Protein AF-A0ABD5UE62-F1 (afdb_monomer_lite)

Radius of gyration: 29.51 Å; chains: 1; bounding box: 62×18×77 Å

Structure (mmCIF, N/CA/C/O backbone):
data_AF-A0ABD5UE62-F1
#
_entry.id   AF-A0ABD5UE62-F1
#
loop_
_atom_site.group_PDB
_atom_site.id
_atom_site.type_symbol
_atom_site.label_atom_id
_atom_site.label_alt_id
_atom_site.label_comp_id
_atom_site.label_asym_id
_atom_site.label_entity_id
_atom_site.label_seq_id
_atom_site.pdbx_PDB_ins_code
_atom_site.Cartn_x
_atom_site.Cartn_y
_atom_site.Cartn_z
_atom_site.occupancy
_atom_site.B_iso_or_equiv
_atom_site.auth_seq_id
_atom_site.auth_comp_id
_atom_site.auth_asym_id
_atom_site.auth_atom_id
_atom_site.pdbx_PDB_model_num
ATOM 1 N N . MET A 1 1 ? 44.144 -10.626 -22.898 1.00 41.78 1 MET A N 1
ATOM 2 C CA . MET A 1 1 ? 42.804 -10.031 -22.716 1.00 41.78 1 MET A CA 1
ATOM 3 C C . MET A 1 1 ? 42.551 -9.119 -23.899 1.00 41.78 1 MET A C 1
ATOM 5 O O . MET A 1 1 ? 43.160 -8.061 -23.967 1.00 41.78 1 MET A O 1
ATOM 9 N N . ALA A 1 2 ? 41.765 -9.564 -24.879 1.00 46.41 2 ALA A N 1
ATOM 10 C CA . ALA A 1 2 ? 41.353 -8.685 -25.964 1.00 46.41 2 ALA A CA 1
ATOM 11 C C . ALA A 1 2 ? 40.351 -7.695 -25.368 1.00 46.41 2 ALA A C 1
ATOM 13 O O . ALA A 1 2 ? 39.236 -8.083 -25.030 1.00 46.41 2 ALA A O 1
ATOM 14 N N . ILE A 1 3 ? 40.774 -6.450 -25.155 1.00 55.75 3 ILE A N 1
ATOM 15 C CA . ILE A 1 3 ? 39.854 -5.364 -24.822 1.00 55.75 3 ILE A CA 1
ATOM 16 C C . ILE A 1 3 ? 39.067 -5.115 -26.109 1.00 55.75 3 ILE A C 1
ATOM 18 O O . ILE A 1 3 ? 39.516 -4.403 -27.006 1.00 55.75 3 ILE A O 1
ATOM 22 N N . GLY A 1 4 ? 37.956 -5.840 -26.250 1.00 60.66 4 GLY A N 1
ATOM 23 C CA . GLY A 1 4 ? 36.985 -5.626 -27.308 1.00 60.66 4 GLY A CA 1
ATOM 24 C C . GLY A 1 4 ? 36.497 -4.186 -27.236 1.00 60.66 4 GLY A C 1
ATOM 25 O O . GLY A 1 4 ? 36.304 -3.633 -26.155 1.00 60.66 4 GLY A O 1
ATOM 26 N N . ARG A 1 5 ? 36.377 -3.553 -28.398 1.00 73.44 5 ARG A N 1
ATOM 27 C CA . ARG A 1 5 ? 35.903 -2.179 -28.536 1.00 73.44 5 ARG A CA 1
ATOM 28 C C . ARG A 1 5 ? 34.436 -2.123 -28.104 1.00 73.44 5 ARG A C 1
ATOM 30 O O . ARG A 1 5 ? 33.585 -2.456 -28.920 1.00 73.44 5 ARG A O 1
ATOM 37 N N . TYR A 1 6 ? 34.180 -1.721 -26.859 1.00 69.19 6 TYR A N 1
ATOM 38 C CA . TYR A 1 6 ? 32.829 -1.471 -26.355 1.00 69.19 6 TYR A CA 1
ATOM 39 C C . TYR A 1 6 ? 32.143 -0.446 -27.260 1.00 69.19 6 TYR A C 1
ATOM 41 O O . TYR A 1 6 ? 32.730 0.594 -27.584 1.00 69.19 6 TYR A O 1
ATOM 49 N N . ARG A 1 7 ? 30.958 -0.786 -27.761 1.00 77.81 7 ARG A N 1
ATOM 50 C CA . ARG A 1 7 ? 30.200 0.067 -28.677 1.00 77.81 7 ARG A CA 1
ATOM 51 C C . ARG A 1 7 ? 29.214 0.911 -27.882 1.00 77.81 7 ARG A C 1
ATOM 53 O O . ARG A 1 7 ? 28.404 0.377 -27.143 1.00 77.81 7 ARG A O 1
ATOM 60 N N . ASP A 1 8 ? 29.232 2.218 -28.121 1.00 75.38 8 ASP A N 1
ATOM 61 C CA . ASP A 1 8 ? 28.340 3.171 -27.440 1.00 75.38 8 ASP A CA 1
ATOM 62 C C . ASP A 1 8 ? 27.066 3.496 -28.246 1.00 75.38 8 ASP A C 1
ATOM 64 O O . ASP A 1 8 ? 26.300 4.382 -27.874 1.00 75.38 8 ASP A O 1
ATOM 68 N N . VAL A 1 9 ? 26.847 2.827 -29.387 1.00 82.25 9 VAL A N 1
ATOM 69 C CA . VAL A 1 9 ? 25.674 3.059 -30.248 1.00 82.25 9 VAL A CA 1
ATOM 70 C C . VAL A 1 9 ? 24.680 1.905 -30.057 1.00 82.25 9 VAL A C 1
ATOM 72 O O . VAL A 1 9 ? 25.021 0.786 -30.446 1.00 82.25 9 VAL A O 1
ATOM 75 N N . PRO A 1 10 ? 23.479 2.140 -29.484 1.00 78.19 10 PRO A N 1
ATOM 76 C CA . PRO A 1 10 ? 22.570 1.073 -29.041 1.00 78.19 10 PRO A CA 1
ATOM 77 C C . PRO A 1 10 ? 22.164 0.062 -30.116 1.00 78.19 10 PRO A C 1
ATOM 79 O O . PRO A 1 10 ? 22.011 -1.119 -29.837 1.00 78.19 10 PRO A O 1
ATOM 82 N N . ASP A 1 11 ? 22.020 0.509 -31.361 1.00 85.38 11 ASP A N 1
ATOM 83 C CA . ASP A 1 11 ? 21.661 -0.318 -32.520 1.00 85.38 11 ASP A CA 1
ATOM 84 C C . ASP A 1 11 ? 22.804 -1.233 -32.998 1.00 85.38 11 ASP A C 1
ATOM 86 O O . ASP A 1 11 ? 22.596 -2.102 -33.844 1.00 85.38 11 ASP A O 1
ATOM 90 N N . ARG A 1 12 ? 24.020 -1.038 -32.476 1.00 85.06 12 ARG A N 1
ATOM 91 C CA . ARG A 1 12 ? 25.216 -1.831 -32.798 1.00 85.06 12 ARG A CA 1
ATOM 92 C C . ARG A 1 12 ? 25.737 -2.644 -31.622 1.00 85.06 12 ARG A C 1
ATOM 94 O O . ARG A 1 12 ? 26.735 -3.351 -31.803 1.00 85.06 12 ARG A O 1
ATOM 101 N N . MET A 1 13 ? 25.111 -2.509 -30.457 1.00 85.50 13 MET A N 1
ATOM 102 C CA . MET A 1 13 ? 25.459 -3.253 -29.255 1.00 85.50 13 MET A CA 1
ATOM 103 C C . MET A 1 13 ? 24.967 -4.689 -29.374 1.00 85.50 13 MET A C 1
ATOM 105 O O . MET A 1 13 ? 23.881 -4.941 -29.896 1.00 85.50 13 MET A O 1
ATOM 109 N N . ASP A 1 14 ? 25.778 -5.632 -28.912 1.00 88.44 14 ASP A N 1
ATOM 110 C CA . ASP A 1 14 ? 25.289 -6.988 -28.680 1.00 88.44 14 ASP A CA 1
ATOM 111 C C . ASP A 1 14 ? 24.506 -7.081 -27.353 1.00 88.44 14 ASP A C 1
ATOM 113 O O . ASP A 1 14 ? 24.483 -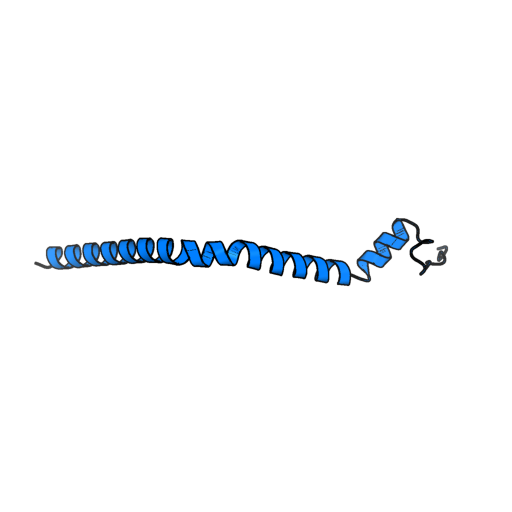6.147 -26.546 1.00 88.44 14 ASP A O 1
ATOM 117 N N . ASP A 1 15 ? 23.825 -8.207 -27.123 1.00 86.81 15 ASP A N 1
ATOM 118 C CA . ASP A 1 15 ? 22.987 -8.394 -25.929 1.00 86.81 15 ASP A CA 1
ATOM 119 C C . ASP A 1 15 ?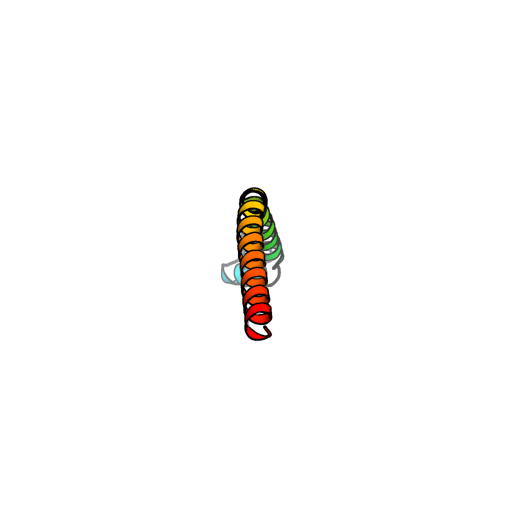 23.785 -8.258 -24.617 1.00 86.81 15 ASP A C 1
ATOM 121 O O . ASP A 1 15 ? 23.244 -7.827 -23.595 1.00 86.81 15 ASP A O 1
ATOM 125 N N . ALA A 1 16 ? 25.080 -8.594 -24.635 1.00 85.25 16 ALA A N 1
ATOM 126 C CA . ALA A 1 16 ? 25.953 -8.492 -23.471 1.00 85.25 16 ALA A CA 1
ATOM 127 C C . ALA A 1 16 ? 26.372 -7.037 -23.205 1.00 85.25 16 ALA A C 1
ATOM 129 O O . ALA A 1 16 ? 26.315 -6.585 -22.060 1.00 85.25 16 ALA A O 1
ATOM 130 N N . GLU A 1 17 ? 26.733 -6.285 -24.246 1.00 85.19 17 GLU A N 1
ATOM 131 C CA . GLU A 1 17 ? 27.006 -4.847 -24.189 1.00 85.19 17 GLU A CA 1
ATOM 132 C C . GLU A 1 17 ? 25.765 -4.083 -23.705 1.00 85.19 17 GLU A C 1
ATOM 134 O O . GLU A 1 17 ? 25.866 -3.260 -22.794 1.00 85.19 17 GLU A O 1
ATOM 139 N N . CYS A 1 18 ? 24.576 -4.414 -24.220 1.00 82.56 18 CYS A N 1
ATOM 140 C CA . CYS A 1 18 ? 23.302 -3.849 -23.768 1.00 82.56 18 CYS A CA 1
ATOM 141 C C . CYS A 1 18 ? 23.031 -4.116 -22.282 1.00 82.56 18 CYS A C 1
ATOM 143 O O . CYS A 1 18 ? 22.613 -3.209 -21.561 1.00 82.56 18 CYS A O 1
ATOM 145 N N . ALA A 1 19 ? 23.284 -5.335 -21.797 1.00 83.06 19 ALA A N 1
ATOM 146 C CA . ALA A 1 19 ? 23.104 -5.668 -20.385 1.00 83.06 19 ALA A CA 1
ATOM 147 C C . ALA A 1 19 ? 24.060 -4.874 -19.475 1.00 83.06 19 ALA A C 1
ATOM 149 O O . ALA A 1 19 ? 23.652 -4.400 -18.411 1.00 83.06 19 ALA A O 1
ATOM 150 N N . VAL A 1 20 ? 25.313 -4.684 -19.902 1.00 84.44 20 VAL A N 1
ATOM 151 C CA . VAL A 1 20 ? 26.299 -3.865 -19.178 1.00 84.44 20 VAL A CA 1
ATOM 152 C C . VAL A 1 20 ? 25.892 -2.389 -19.176 1.00 84.44 20 VAL A C 1
ATOM 154 O O . VAL A 1 20 ? 25.915 -1.762 -18.116 1.00 84.44 20 VAL A O 1
ATOM 157 N N . ALA A 1 21 ? 25.450 -1.843 -20.312 1.00 82.38 21 ALA A N 1
ATOM 158 C CA . ALA A 1 21 ? 24.947 -0.472 -20.395 1.00 82.38 21 ALA A CA 1
ATOM 159 C C . ALA A 1 21 ? 23.710 -0.255 -19.515 1.00 82.38 21 ALA A C 1
ATOM 161 O O . ALA A 1 21 ? 23.649 0.712 -18.759 1.00 82.38 21 ALA A O 1
ATOM 162 N N . ALA A 1 22 ? 22.743 -1.173 -19.550 1.00 81.19 22 ALA A N 1
ATOM 163 C CA . ALA A 1 22 ? 21.539 -1.093 -18.726 1.00 81.19 22 ALA A CA 1
ATOM 164 C C . ALA A 1 22 ? 21.861 -1.111 -17.222 1.00 81.19 22 ALA A C 1
ATOM 166 O O . ALA A 1 22 ? 21.210 -0.416 -16.443 1.00 81.19 22 ALA A O 1
ATOM 167 N N . ALA A 1 23 ? 22.891 -1.857 -16.809 1.00 80.31 23 ALA A N 1
ATOM 168 C CA . ALA A 1 23 ? 23.364 -1.863 -15.427 1.00 80.31 23 ALA A CA 1
ATOM 169 C C . ALA A 1 23 ? 24.062 -0.549 -15.022 1.00 80.31 23 ALA A C 1
ATOM 171 O O . ALA A 1 23 ? 24.018 -0.172 -13.851 1.00 80.31 23 ALA A O 1
ATOM 172 N N . GLN A 1 24 ? 24.695 0.151 -15.968 1.00 80.88 24 GLN A N 1
ATOM 173 C CA . GLN A 1 24 ? 25.365 1.436 -15.729 1.00 80.88 24 GLN A CA 1
ATOM 174 C C . GLN A 1 24 ? 24.404 2.631 -15.711 1.00 80.88 24 GLN A C 1
ATOM 176 O O . GLN A 1 24 ? 24.680 3.614 -15.025 1.00 80.88 24 GLN A O 1
ATOM 181 N N . TYR A 1 25 ? 23.275 2.547 -16.419 1.00 75.25 25 TYR A N 1
ATOM 182 C CA . TYR A 1 25 ? 22.274 3.613 -16.517 1.00 75.25 25 TYR A CA 1
ATOM 183 C C . TYR A 1 25 ? 20.928 3.175 -15.905 1.00 75.25 25 TYR A C 1
ATOM 185 O O . TYR A 1 25 ? 19.956 2.938 -16.628 1.00 75.25 25 TYR A O 1
ATOM 193 N N . PRO A 1 26 ? 20.828 3.094 -14.562 1.00 76.19 26 PRO A N 1
ATOM 194 C CA . PRO A 1 26 ? 19.641 2.594 -13.861 1.00 76.19 26 PRO A CA 1
ATOM 195 C C . PRO A 1 26 ? 18.437 3.551 -13.904 1.00 76.19 26 PRO A C 1
ATOM 197 O O .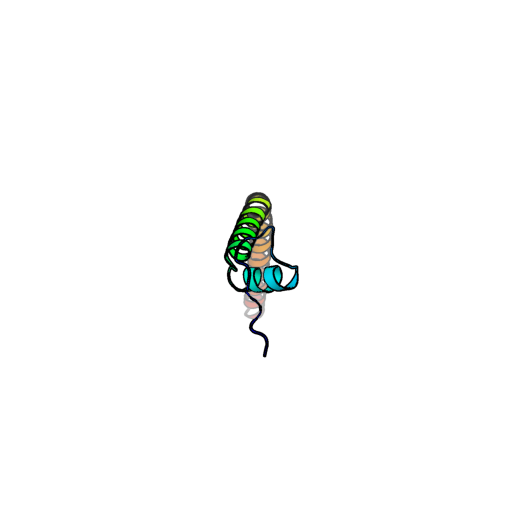 PRO A 1 26 ? 17.371 3.219 -13.384 1.00 76.19 26 PRO A O 1
ATOM 200 N N . GLU A 1 27 ? 18.584 4.726 -14.519 1.00 82.25 27 GLU A N 1
ATOM 201 C CA . GLU A 1 27 ? 17.567 5.782 -14.610 1.00 82.25 27 GLU A CA 1
ATOM 202 C C . GLU A 1 27 ? 16.219 5.254 -15.127 1.00 82.25 27 GLU A C 1
ATOM 204 O O . GLU A 1 27 ? 15.158 5.632 -14.629 1.00 82.25 27 GLU A O 1
ATOM 209 N N . 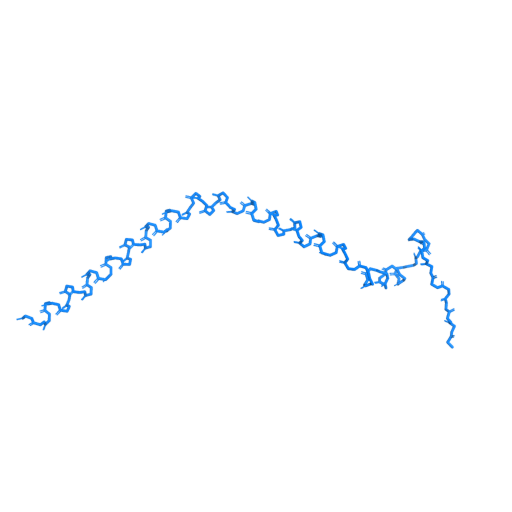GLY A 1 28 ? 16.244 4.306 -16.073 1.00 77.50 28 GLY A N 1
ATOM 210 C CA . GLY A 1 28 ? 15.032 3.656 -16.578 1.00 77.50 28 GLY A CA 1
ATOM 211 C C . GLY A 1 28 ? 14.258 2.907 -15.487 1.00 77.50 28 GLY A C 1
ATOM 212 O O . GLY A 1 28 ? 13.033 2.999 -15.420 1.00 77.50 28 GLY A O 1
ATOM 213 N N . GLY A 1 29 ? 14.961 2.226 -14.579 1.00 83.00 29 GLY A N 1
ATOM 214 C CA . GLY A 1 29 ? 14.354 1.547 -13.434 1.00 83.00 29 GLY A CA 1
ATOM 215 C C . GLY A 1 29 ? 13.740 2.524 -12.430 1.00 83.00 29 GLY A C 1
ATOM 216 O O . GLY A 1 29 ? 12.661 2.262 -11.897 1.00 83.00 29 GLY A O 1
ATOM 217 N N . LEU A 1 30 ? 14.377 3.678 -12.221 1.00 84.31 30 LEU A N 1
ATOM 218 C CA . LEU A 1 30 ? 13.865 4.733 -11.346 1.00 84.31 30 LEU A CA 1
ATOM 219 C C . LEU A 1 30 ? 12.575 5.351 -11.901 1.00 84.31 30 LEU A C 1
ATOM 221 O O . LEU A 1 30 ? 11.599 5.496 -11.165 1.00 84.31 30 LEU A O 1
ATOM 225 N N . VAL A 1 31 ? 12.533 5.646 -13.202 1.00 88.88 31 VAL A N 1
ATOM 226 C CA . VAL A 1 31 ? 11.332 6.174 -13.870 1.00 88.88 31 VAL A CA 1
ATOM 227 C C . VAL A 1 31 ? 10.180 5.170 -13.810 1.00 88.88 31 VAL A C 1
ATOM 229 O O . VAL A 1 31 ? 9.058 5.544 -13.465 1.00 88.88 31 VAL A O 1
ATOM 232 N N . VAL A 1 32 ? 10.449 3.888 -14.083 1.00 89.69 32 VAL A N 1
ATOM 233 C CA . VAL A 1 32 ? 9.436 2.823 -13.997 1.00 89.69 32 VAL A CA 1
ATOM 234 C C . VAL A 1 32 ? 8.929 2.667 -12.564 1.00 89.69 32 VAL A C 1
ATOM 236 O O . VAL A 1 32 ? 7.719 2.641 -12.342 1.00 89.69 32 VAL A O 1
ATOM 239 N N . GLY A 1 33 ? 9.832 2.617 -11.581 1.00 92.69 33 GLY A N 1
ATOM 240 C CA . GLY A 1 33 ? 9.473 2.515 -10.168 1.00 92.69 33 GLY A CA 1
ATOM 241 C C . GLY A 1 33 ? 8.623 3.694 -9.693 1.00 92.69 33 GLY A C 1
ATOM 242 O O . GLY A 1 33 ? 7.603 3.497 -9.030 1.00 92.69 33 GLY A O 1
ATOM 243 N N . MET A 1 34 ? 8.985 4.916 -10.090 1.00 93.88 34 MET A N 1
ATOM 244 C CA . MET A 1 34 ? 8.221 6.121 -9.770 1.00 93.88 34 MET A CA 1
ATOM 245 C C . MET A 1 34 ? 6.834 6.101 -10.421 1.00 93.88 34 MET A C 1
ATOM 247 O O . MET A 1 34 ? 5.836 6.361 -9.747 1.00 93.88 34 MET A O 1
ATOM 251 N N . GLY A 1 35 ? 6.753 5.739 -11.704 1.00 94.94 35 GLY A N 1
ATOM 252 C CA . GLY A 1 35 ? 5.487 5.610 -12.422 1.00 94.94 35 GLY A CA 1
ATOM 253 C C . GLY A 1 35 ? 4.553 4.583 -11.781 1.00 94.94 35 GLY A C 1
ATOM 254 O O . GLY A 1 35 ? 3.373 4.868 -11.576 1.00 94.94 35 GLY A O 1
ATOM 255 N N . LEU A 1 36 ? 5.085 3.422 -11.386 1.00 96.44 36 LEU A N 1
ATOM 256 C CA . LEU A 1 36 ? 4.327 2.391 -10.673 1.00 96.44 36 LEU A CA 1
ATOM 257 C C . LEU A 1 36 ? 3.842 2.883 -9.308 1.00 96.44 36 LEU A C 1
ATOM 259 O O . LEU A 1 36 ? 2.671 2.700 -8.979 1.00 96.44 36 LEU A O 1
ATOM 263 N N . GLY A 1 37 ? 4.707 3.534 -8.528 1.00 95.75 37 GLY A N 1
ATOM 264 C CA . GLY A 1 37 ? 4.342 4.075 -7.219 1.00 95.75 37 GLY A CA 1
ATOM 265 C C . GLY A 1 37 ? 3.200 5.090 -7.306 1.00 95.75 37 GLY A C 1
ATOM 266 O O . GLY A 1 37 ? 2.213 4.979 -6.578 1.00 95.75 37 GLY A O 1
ATOM 267 N N . ILE A 1 38 ? 3.294 6.035 -8.245 1.00 95.75 38 ILE A N 1
ATOM 268 C CA . ILE A 1 38 ? 2.251 7.041 -8.486 1.00 95.75 38 ILE A CA 1
ATOM 269 C C . ILE A 1 38 ? 0.963 6.377 -8.981 1.00 95.75 38 ILE A C 1
ATOM 271 O O . ILE A 1 38 ? -0.115 6.666 -8.464 1.00 95.75 38 ILE A O 1
ATOM 275 N N . GLY A 1 39 ? 1.063 5.465 -9.952 1.00 96.81 39 GLY A N 1
ATOM 276 C CA . GLY A 1 39 ? -0.090 4.768 -10.518 1.00 96.81 39 GLY A CA 1
ATOM 277 C C . GLY A 1 39 ? -0.859 3.961 -9.472 1.00 96.81 39 GLY A C 1
ATOM 278 O O . GLY A 1 39 ? -2.081 4.070 -9.387 1.00 96.81 39 GLY A O 1
ATOM 279 N N . LEU A 1 40 ? -0.151 3.211 -8.623 1.00 96.75 40 LEU A N 1
ATOM 280 C CA . LEU A 1 40 ? -0.761 2.469 -7.518 1.00 96.75 40 LEU A CA 1
ATOM 281 C C . LEU A 1 40 ? -1.412 3.418 -6.508 1.00 96.75 40 LEU A C 1
ATOM 283 O O . LEU A 1 40 ? -2.550 3.189 -6.104 1.00 96.75 40 LEU A O 1
ATOM 287 N N . ALA A 1 41 ? -0.737 4.506 -6.129 1.00 93.25 41 ALA A N 1
ATOM 288 C CA . ALA A 1 41 ? -1.303 5.484 -5.205 1.00 93.25 41 ALA A CA 1
ATOM 289 C C . ALA A 1 41 ? -2.610 6.083 -5.744 1.00 93.25 41 ALA A C 1
ATOM 291 O O . ALA A 1 41 ? -3.606 6.130 -5.026 1.00 93.25 41 ALA A O 1
ATOM 292 N N . LEU A 1 42 ? -2.637 6.476 -7.019 1.00 95.44 42 LEU A N 1
ATOM 293 C CA . LEU A 1 42 ? -3.834 7.006 -7.674 1.00 95.44 42 LEU A CA 1
ATOM 294 C C . LEU A 1 42 ? -4.953 5.968 -7.785 1.00 95.44 42 LEU A C 1
ATOM 296 O O . LEU A 1 42 ? -6.120 6.316 -7.628 1.00 95.44 42 LEU A O 1
ATOM 300 N N . LEU A 1 43 ? -4.609 4.702 -8.018 1.00 95.06 43 LEU A N 1
ATOM 301 C CA . LEU A 1 43 ? -5.584 3.619 -8.102 1.00 95.06 43 LEU A CA 1
ATOM 302 C C . LEU A 1 43 ? -6.254 3.345 -6.747 1.00 95.06 43 LEU A C 1
ATOM 304 O O . LEU A 1 43 ? -7.467 3.150 -6.683 1.00 95.06 43 LEU A O 1
ATOM 308 N N . PHE A 1 44 ? -5.480 3.340 -5.659 1.00 95.50 44 PHE A N 1
ATOM 309 C CA . PHE A 1 44 ? -5.984 2.980 -4.331 1.00 95.50 44 PHE A CA 1
ATOM 310 C C . PHE A 1 44 ? -6.498 4.167 -3.511 1.00 95.50 44 PHE A C 1
ATOM 312 O O . PHE A 1 44 ? -7.312 3.959 -2.610 1.00 95.50 44 PHE A O 1
ATOM 319 N N . ALA A 1 45 ? -6.088 5.403 -3.809 1.00 94.25 45 ALA A N 1
ATOM 320 C CA . ALA A 1 45 ? -6.522 6.583 -3.061 1.00 94.25 45 ALA A CA 1
ATOM 321 C C . ALA A 1 45 ? -8.057 6.759 -3.023 1.00 94.25 45 ALA A C 1
ATOM 323 O O . ALA A 1 45 ? -8.586 6.947 -1.926 1.00 94.25 45 ALA A O 1
ATOM 324 N N . PRO A 1 46 ? -8.812 6.626 -4.135 1.00 92.25 46 PRO A N 1
ATOM 325 C CA . PRO A 1 46 ? -10.272 6.729 -4.104 1.00 92.25 46 PRO A CA 1
ATOM 326 C C . PRO A 1 46 ? -10.915 5.660 -3.219 1.00 92.25 46 PRO A C 1
ATOM 328 O O . PRO A 1 46 ? -11.822 5.959 -2.445 1.00 92.25 46 PRO A O 1
ATOM 331 N N . ALA A 1 47 ? -10.415 4.422 -3.287 1.00 92.38 47 ALA A N 1
ATOM 332 C CA . ALA A 1 47 ? -10.902 3.326 -2.456 1.00 92.38 47 ALA A CA 1
ATOM 333 C C . ALA A 1 47 ? -10.623 3.588 -0.971 1.00 92.38 47 ALA A C 1
ATOM 335 O O . ALA A 1 47 ? -11.501 3.383 -0.135 1.00 92.38 47 ALA A O 1
ATOM 336 N N . LEU A 1 48 ? -9.437 4.101 -0.638 1.00 93.06 48 LEU A N 1
ATOM 337 C CA . LEU A 1 48 ? -9.077 4.446 0.733 1.00 93.06 48 LEU A CA 1
ATOM 338 C C . LEU A 1 48 ? -9.954 5.580 1.280 1.00 93.06 48 LEU A C 1
ATOM 340 O O . LEU A 1 48 ? -10.400 5.509 2.420 1.00 93.06 48 LEU A O 1
ATOM 344 N N . VAL A 1 49 ? -10.249 6.597 0.468 1.00 93.88 49 VAL A N 1
ATOM 345 C CA . VAL A 1 49 ? -11.117 7.719 0.860 1.00 93.88 49 VAL A CA 1
ATOM 346 C C . VAL A 1 49 ? -12.577 7.282 0.995 1.00 93.88 49 VAL A C 1
ATOM 348 O O . VAL A 1 49 ? -13.258 7.724 1.916 1.00 93.88 49 VAL A O 1
ATOM 351 N N . ALA A 1 50 ? -13.063 6.393 0.126 1.00 93.94 50 ALA A N 1
ATOM 352 C CA . ALA A 1 50 ? -14.442 5.911 0.172 1.00 93.94 50 ALA A CA 1
ATOM 353 C C . ALA A 1 50 ? -14.680 4.892 1.301 1.00 93.94 50 ALA A C 1
ATOM 355 O O . ALA A 1 50 ? -15.680 4.962 2.014 1.00 93.94 50 ALA A O 1
ATOM 356 N N . VAL A 1 51 ? -13.763 3.939 1.479 1.00 94.56 51 VAL A N 1
ATOM 357 C CA . VAL A 1 51 ? -13.918 2.808 2.410 1.00 94.56 51 VAL A CA 1
ATOM 358 C C . VAL A 1 51 ? -13.303 3.107 3.777 1.00 94.56 51 VAL A C 1
ATOM 360 O O . VAL A 1 51 ? -13.796 2.624 4.797 1.00 94.56 51 VAL A O 1
ATOM 363 N N . GLY A 1 52 ? -12.266 3.942 3.832 1.00 94.94 52 GLY A N 1
ATOM 364 C CA . GLY A 1 52 ? -11.560 4.306 5.061 1.00 94.94 52 GLY A CA 1
ATOM 365 C C . GLY A 1 52 ? -12.477 4.835 6.167 1.00 94.94 52 GLY A C 1
ATOM 366 O O . GLY A 1 52 ? -12.396 4.326 7.284 1.00 94.94 52 GLY A O 1
ATOM 367 N N . PRO A 1 53 ? -13.400 5.777 5.895 1.00 96.31 53 PRO A N 1
ATOM 368 C CA . PRO A 1 53 ? -14.347 6.260 6.899 1.00 96.31 53 PRO A CA 1
ATOM 369 C C . PRO A 1 53 ? -15.277 5.164 7.432 1.00 96.31 53 PRO A C 1
ATOM 371 O O . PRO A 1 53 ? -15.582 5.134 8.625 1.00 96.31 53 PRO A O 1
ATOM 374 N N . LEU A 1 54 ? -15.704 4.229 6.579 1.00 96.62 54 LEU A N 1
ATOM 375 C CA . LEU A 1 54 ? -16.557 3.107 6.983 1.00 96.62 54 LEU A CA 1
ATOM 376 C C . LEU A 1 54 ? -15.796 2.149 7.903 1.00 96.62 54 LEU A C 1
ATOM 378 O O . LEU A 1 54 ? -16.265 1.813 8.988 1.00 96.62 54 LEU A O 1
ATOM 382 N N . VAL A 1 55 ? -14.582 1.764 7.514 1.00 96.38 55 VAL A N 1
ATOM 383 C CA . VAL A 1 55 ? -13.733 0.891 8.334 1.00 96.38 55 VAL A CA 1
ATOM 384 C C . VAL A 1 55 ? -13.359 1.581 9.646 1.00 96.38 55 VAL A C 1
ATOM 386 O O . VAL A 1 55 ? -13.479 0.984 10.715 1.00 96.38 55 VAL A O 1
ATOM 389 N N . GLY A 1 56 ? -12.971 2.856 9.587 1.00 96.25 56 GLY A N 1
ATOM 390 C CA . GLY A 1 56 ? -12.599 3.654 10.751 1.00 96.25 56 GLY A CA 1
ATOM 391 C C . GLY A 1 56 ? -13.751 3.837 11.737 1.00 96.25 56 GLY A C 1
ATOM 392 O O . GLY A 1 56 ? -13.556 3.687 12.942 1.00 96.25 56 GLY A O 1
ATOM 393 N N . SER A 1 57 ? -14.966 4.095 11.248 1.00 96.69 57 SER A N 1
ATOM 394 C CA . SER A 1 57 ? -16.151 4.249 12.101 1.00 96.69 57 SER A CA 1
ATOM 395 C C . SER A 1 57 ? -16.550 2.939 12.781 1.00 96.69 57 SER A C 1
ATOM 397 O O . SER A 1 57 ? -16.777 2.926 13.994 1.00 96.69 57 SER A O 1
ATOM 399 N N . VAL A 1 58 ? -16.561 1.821 12.048 1.00 97.94 58 VAL A N 1
ATOM 400 C CA . VAL A 1 58 ? -16.848 0.494 12.617 1.00 97.94 58 VAL A CA 1
ATOM 401 C C . VAL A 1 58 ? -15.795 0.109 13.657 1.00 97.94 58 VAL A C 1
ATOM 403 O O . VAL A 1 58 ? -16.145 -0.292 14.772 1.00 97.94 58 VAL A O 1
ATOM 406 N N . ALA A 1 59 ? -14.511 0.276 13.331 1.00 97.38 59 ALA A N 1
ATOM 407 C CA . ALA A 1 59 ? -13.411 -0.024 14.242 1.00 97.38 59 ALA A CA 1
ATOM 408 C C . ALA A 1 59 ? -13.459 0.858 15.499 1.00 97.38 59 ALA A C 1
ATOM 410 O O . ALA A 1 59 ? -13.357 0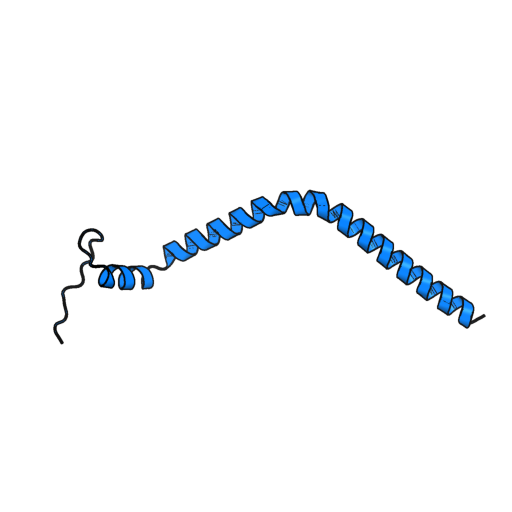.350 16.619 1.00 97.38 59 ALA A O 1
ATOM 411 N N . GLY A 1 60 ? -13.688 2.163 15.332 1.00 97.75 60 GLY A N 1
ATOM 412 C CA . GLY A 1 60 ? -13.806 3.117 16.432 1.00 97.75 60 GLY A CA 1
ATOM 413 C C . GLY A 1 60 ? -14.975 2.794 17.363 1.00 97.75 60 GLY A C 1
ATOM 414 O O . GLY A 1 60 ? -14.808 2.762 18.585 1.00 97.75 60 GLY A O 1
ATOM 415 N N . PHE A 1 61 ? -16.144 2.467 16.805 1.00 97.69 61 PHE A N 1
ATOM 416 C CA . PHE A 1 61 ? -17.305 2.056 17.593 1.00 97.69 61 PHE A CA 1
ATOM 417 C C . PHE A 1 61 ? -17.040 0.766 18.378 1.00 97.69 61 PHE A C 1
ATOM 419 O O . PHE A 1 61 ? -17.332 0.694 19.576 1.00 97.69 61 PHE A O 1
ATOM 426 N N . ALA A 1 62 ? -16.466 -0.251 17.731 1.00 97.94 62 ALA A N 1
ATOM 427 C CA . ALA A 1 62 ? -16.149 -1.522 18.374 1.00 97.94 62 ALA A CA 1
ATOM 428 C C . ALA A 1 62 ? -15.140 -1.341 19.520 1.00 97.94 62 ALA A C 1
ATOM 430 O O . ALA A 1 62 ? -15.362 -1.858 20.621 1.00 97.94 62 ALA A O 1
ATOM 431 N N . ALA A 1 63 ? -14.085 -0.551 19.295 1.00 97.81 63 ALA A N 1
ATOM 432 C CA . ALA A 1 63 ? -13.091 -0.217 20.309 1.00 97.81 63 ALA A CA 1
ATOM 433 C C . ALA A 1 63 ? -13.727 0.524 21.495 1.00 97.81 63 ALA A C 1
ATOM 435 O O . ALA A 1 63 ? -13.567 0.107 22.645 1.00 97.81 63 ALA A O 1
ATOM 436 N N . GLY A 1 64 ? -14.532 1.557 21.232 1.00 97.38 64 GLY A N 1
ATOM 437 C CA . GLY A 1 64 ? -15.245 2.297 22.275 1.00 97.38 64 GLY A CA 1
ATOM 438 C C . GLY A 1 64 ? -16.188 1.403 23.085 1.00 97.38 64 GLY A C 1
ATOM 439 O O . GLY A 1 64 ? -16.198 1.438 24.319 1.00 97.38 64 GLY A O 1
ATOM 440 N N . ARG A 1 65 ? -16.930 0.518 22.410 1.00 97.06 65 ARG A N 1
ATOM 441 C CA . ARG A 1 65 ? -17.831 -0.439 23.062 1.00 97.06 65 ARG A CA 1
ATOM 442 C C . ARG A 1 65 ? -17.077 -1.456 23.914 1.00 97.06 65 ARG A C 1
ATOM 444 O O . ARG A 1 65 ? -17.559 -1.824 24.988 1.00 97.06 65 ARG A O 1
ATOM 451 N N . TRP A 1 66 ? -15.907 -1.904 23.470 1.00 97.31 66 TRP A N 1
ATOM 452 C CA . TRP A 1 66 ? -15.048 -2.791 24.249 1.00 97.31 66 TRP A CA 1
ATOM 453 C C . TRP A 1 66 ? -14.535 -2.104 25.520 1.00 97.31 66 TRP A C 1
ATOM 455 O O . TRP A 1 66 ? -14.686 -2.660 26.613 1.00 97.31 66 TRP A O 1
ATOM 465 N N . VAL A 1 67 ? -14.032 -0.870 25.402 1.00 97.56 67 VAL A N 1
ATOM 466 C CA . VAL A 1 67 ? -13.571 -0.067 26.547 1.00 97.56 67 VAL A CA 1
ATOM 467 C C . VAL A 1 67 ? -14.702 0.150 27.552 1.00 97.56 67 VAL A C 1
ATOM 469 O O . VAL A 1 67 ? -14.529 -0.117 28.743 1.00 97.56 67 VAL A O 1
ATOM 472 N N . ALA A 1 68 ? -15.887 0.549 27.084 1.00 96.69 68 ALA A N 1
ATOM 473 C CA . ALA A 1 68 ? -17.051 0.756 27.942 1.00 96.69 68 ALA A CA 1
ATOM 474 C C . ALA A 1 68 ? -17.433 -0.523 28.706 1.00 96.69 68 ALA A C 1
ATOM 476 O O . ALA A 1 68 ? -17.616 -0.498 29.925 1.00 96.69 68 ALA A O 1
ATOM 477 N N . ARG A 1 69 ? -17.481 -1.673 28.018 1.00 97.25 69 ARG A N 1
ATOM 478 C CA . ARG A 1 69 ? -17.765 -2.975 28.647 1.00 97.25 69 ARG A CA 1
ATOM 479 C C . ARG A 1 69 ? -16.719 -3.353 29.689 1.00 97.25 69 ARG A C 1
ATOM 481 O O . ARG A 1 69 ? -17.078 -3.931 30.714 1.00 97.25 69 ARG A O 1
ATOM 488 N N . ARG A 1 70 ? -15.441 -3.071 29.433 1.00 96.38 70 ARG A N 1
ATOM 489 C CA . ARG A 1 70 ? -14.354 -3.356 30.377 1.00 96.38 70 ARG A CA 1
ATOM 490 C C . ARG A 1 70 ? -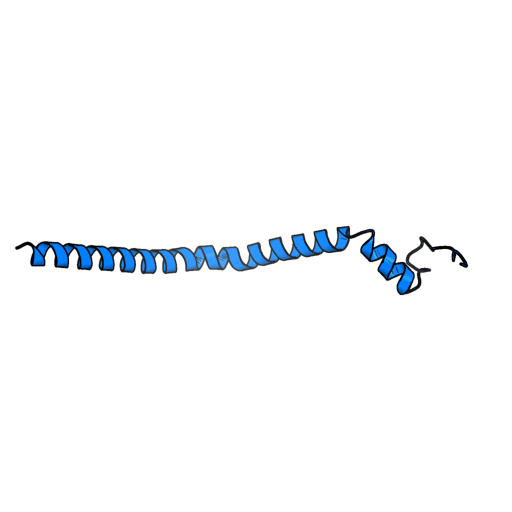14.483 -2.497 31.634 1.00 96.38 70 ARG A C 1
ATOM 492 O O . ARG A 1 70 ? -14.430 -3.037 32.736 1.00 96.38 70 ARG A O 1
ATOM 499 N N . ARG A 1 71 ? -14.738 -1.196 31.474 1.00 95.62 71 ARG A N 1
ATOM 500 C CA . ARG A 1 71 ? -14.892 -0.257 32.594 1.00 95.62 71 ARG A CA 1
ATOM 501 C C . ARG A 1 71 ? -16.117 -0.575 33.453 1.00 95.62 71 ARG A C 1
ATOM 503 O O . ARG A 1 71 ? -16.028 -0.563 34.674 1.00 95.62 71 ARG A O 1
ATOM 510 N N . LEU A 1 72 ? -17.238 -0.951 32.832 1.00 96.19 72 LEU A N 1
ATOM 511 C CA . LEU A 1 72 ? -18.437 -1.389 33.557 1.00 96.19 72 LEU A CA 1
ATOM 512 C C . LEU A 1 72 ? -18.202 -2.668 34.370 1.00 96.19 72 LEU A C 1
ATOM 514 O O . LEU A 1 72 ? -18.711 -2.779 35.481 1.00 96.19 72 LEU A O 1
ATOM 518 N N . ARG A 1 73 ? -17.431 -3.629 33.841 1.00 95.38 73 ARG A N 1
ATOM 519 C CA . ARG A 1 73 ? -17.060 -4.841 34.590 1.00 95.38 73 ARG A CA 1
ATOM 520 C C . ARG A 1 73 ? -16.210 -4.516 35.813 1.00 95.38 73 ARG A C 1
ATOM 522 O O . ARG A 1 73 ? -16.473 -5.065 36.872 1.00 95.38 73 ARG A O 1
ATOM 529 N N . GLN A 1 74 ? -15.243 -3.610 35.673 1.00 94.44 74 GLN A N 1
ATOM 530 C CA . GLN A 1 74 ? -14.416 -3.163 36.797 1.00 94.44 74 GLN A CA 1
ATOM 531 C C . GLN A 1 74 ? -15.273 -2.524 37.890 1.00 94.44 74 GLN A C 1
ATOM 533 O O . GLN A 1 74 ? -15.225 -2.965 39.028 1.00 94.44 74 GLN A O 1
ATOM 538 N N . LEU A 1 75 ? -16.138 -1.572 37.528 1.00 94.00 75 LEU A N 1
ATOM 539 C CA . LEU A 1 75 ? -17.009 -0.887 38.489 1.00 94.00 75 LEU A CA 1
ATOM 540 C C . LEU A 1 75 ? -17.974 -1.830 39.220 1.00 94.00 75 LEU A C 1
ATOM 542 O O . LEU A 1 75 ? -18.284 -1.600 40.381 1.00 94.00 75 LEU A O 1
ATOM 546 N N . ARG A 1 76 ? -18.449 -2.888 38.553 1.00 91.38 76 ARG A N 1
ATOM 547 C CA . ARG A 1 76 ? -19.305 -3.913 39.173 1.00 91.38 76 ARG A CA 1
ATOM 548 C C . ARG A 1 76 ? -18.542 -4.895 40.056 1.00 91.38 76 ARG A C 1
ATOM 550 O O . ARG A 1 76 ? -19.162 -5.501 40.907 1.00 91.38 76 ARG A O 1
ATOM 557 N N . ALA A 1 77 ? -17.243 -5.078 39.834 1.00 88.25 77 ALA A N 1
ATOM 558 C CA . ALA A 1 77 ? -16.402 -5.928 40.673 1.00 88.25 77 ALA A CA 1
ATOM 559 C C . ALA A 1 77 ? -15.920 -5.206 41.945 1.00 88.25 77 ALA A C 1
ATOM 561 O O . ALA A 1 77 ? -15.473 -5.854 42.882 1.00 88.25 77 ALA A O 1
ATOM 562 N N . THR A 1 78 ? -15.973 -3.871 41.964 1.00 81.75 78 THR A N 1
ATOM 563 C CA . THR A 1 78 ? -15.593 -3.032 43.117 1.00 81.75 78 THR A CA 1
ATOM 564 C C . THR A 1 78 ? -16.785 -2.670 44.015 1.00 81.75 78 THR A C 1
ATOM 566 O O . THR A 1 78 ? -16.591 -2.018 45.036 1.00 81.75 78 THR A O 1
ATOM 569 N N . ARG A 1 79 ? -18.009 -3.049 43.636 1.00 57.78 79 ARG A N 1
ATOM 570 C CA . ARG A 1 79 ? -19.246 -2.778 44.376 1.00 57.78 79 ARG A CA 1
ATOM 571 C C . ARG A 1 79 ? -19.806 -4.072 44.939 1.00 57.78 79 ARG A C 1
ATOM 573 O O . ARG A 1 79 ? -20.352 -4.004 46.056 1.00 57.78 79 ARG A O 1
#

pLDDT: mean 87.71, std 11.81, range [41.78, 97.94]

Foldseek 3Di:
DPPPDLDPDPVPDDPVSVVVVCVVCVVVVVVVVVVVVVVVCVVCVVVCVVCVVVVVVVVVVVVVVVVVVVVVVVVVVVD

Sequence (79 aa):
MAIGRYRDVPDRMDDAECAVAAAQYPEGGLVVGMGLGIGLALLFAPALVAVGPLVGSVAGFAAGRWVARRRLRQLRATR

Secondary structure (DSSP, 8-state):
---------GGG--HHHHHHHHHH-THHHHHHHHHHHHHHHHHHHHHHHHHHHHHHHHHHHHHHHHHHHHHHHHHHH--

Organism: NCBI:txid3033939